Protein AF-A0A2D6X0J4-F1 (afdb_monomer_lite)

Structure (mmCIF, N/CA/C/O backbone):
data_AF-A0A2D6X0J4-F1
#
_entry.id   AF-A0A2D6X0J4-F1
#
loop_
_atom_site.group_PDB
_atom_site.id
_atom_site.type_symbol
_atom_site.label_atom_id
_atom_site.label_alt_id
_atom_site.label_comp_id
_atom_site.label_asym_id
_atom_site.label_entity_id
_atom_site.label_seq_id
_atom_site.pdbx_PDB_ins_code
_atom_site.Cartn_x
_atom_site.Cartn_y
_atom_site.Cartn_z
_atom_site.occupancy
_atom_site.B_iso_or_equiv
_atom_site.auth_seq_id
_atom_site.auth_comp_id
_atom_site.auth_asym_id
_atom_site.auth_atom_id
_atom_site.pdbx_PDB_model_num
ATOM 1 N N . MET A 1 1 ? -13.856 6.963 17.339 1.00 71.69 1 MET A N 1
ATOM 2 C CA . MET A 1 1 ? -13.676 5.967 16.258 1.00 71.69 1 MET A CA 1
ATOM 3 C C . MET A 1 1 ? -12.193 5.810 15.985 1.00 71.69 1 MET A C 1
ATOM 5 O O . MET A 1 1 ? -11.555 6.848 15.819 1.00 71.69 1 MET A O 1
ATOM 9 N N . PRO A 1 2 ? -11.668 4.577 15.932 1.00 86.25 2 PRO A N 1
ATOM 10 C CA . PRO A 1 2 ? -10.314 4.306 15.460 1.00 86.25 2 PRO A CA 1
ATOM 11 C C . PRO A 1 2 ? -10.146 4.855 14.044 1.00 86.25 2 PRO A C 1
ATOM 13 O O . PRO A 1 2 ? -11.038 4.702 13.207 1.00 86.25 2 PRO A O 1
ATOM 16 N N . LYS A 1 3 ? -9.053 5.578 13.793 1.00 91.75 3 LYS A N 1
ATOM 17 C CA . LYS A 1 3 ? -8.768 6.182 12.487 1.00 91.75 3 LYS A CA 1
ATOM 18 C C . LYS A 1 3 ? -7.277 6.141 12.223 1.00 91.75 3 LYS A C 1
ATOM 20 O O . LYS A 1 3 ? -6.476 6.435 13.105 1.00 91.75 3 LYS A O 1
ATOM 25 N N . PHE A 1 4 ? -6.919 5.871 10.975 1.00 97.50 4 PHE A N 1
ATOM 26 C CA . PHE A 1 4 ? -5.534 5.938 10.546 1.00 97.50 4 PHE A CA 1
ATOM 27 C C . PHE A 1 4 ? -4.975 7.363 10.685 1.00 97.50 4 PHE A C 1
ATOM 29 O O . PHE A 1 4 ? -5.611 8.361 10.315 1.00 97.50 4 PHE A O 1
ATOM 36 N N . GLY A 1 5 ? -3.729 7.448 11.154 1.00 97.38 5 GLY A N 1
ATOM 37 C CA . GLY A 1 5 ? -2.945 8.681 11.137 1.00 97.38 5 GLY A CA 1
ATOM 38 C C . GLY A 1 5 ? -2.731 9.227 9.717 1.00 97.38 5 GLY A C 1
ATOM 39 O O . GLY A 1 5 ? -3.021 8.572 8.714 1.00 97.38 5 GLY A O 1
ATOM 40 N N . LYS A 1 6 ? -2.204 10.455 9.611 1.00 97.81 6 LYS A N 1
ATOM 41 C CA . LYS A 1 6 ? -2.018 11.158 8.323 1.00 97.81 6 LYS A CA 1
ATOM 42 C C . LYS A 1 6 ? -1.203 10.340 7.313 1.00 97.81 6 LYS A C 1
ATOM 44 O O . LYS A 1 6 ? -1.582 10.286 6.147 1.00 97.81 6 LYS A O 1
ATOM 49 N N . THR A 1 7 ? -0.117 9.707 7.754 1.00 97.88 7 THR A N 1
ATOM 50 C CA . THR A 1 7 ? 0.754 8.887 6.896 1.00 97.88 7 THR A CA 1
ATOM 51 C C . THR A 1 7 ? 0.045 7.624 6.419 1.00 97.88 7 THR A C 1
ATOM 53 O O . THR A 1 7 ? -0.052 7.411 5.215 1.00 97.88 7 THR A O 1
ATOM 56 N N . SER A 1 8 ? -0.547 6.854 7.336 1.00 98.06 8 SER A N 1
ATOM 57 C CA . SER A 1 8 ? -1.289 5.636 6.994 1.00 98.06 8 SER A CA 1
ATOM 58 C C . SER A 1 8 ? -2.447 5.913 6.028 1.00 98.06 8 SER A C 1
ATOM 60 O O . SER A 1 8 ? -2.625 5.174 5.066 1.00 98.06 8 SER A O 1
ATOM 62 N N . ARG A 1 9 ? -3.179 7.026 6.199 1.00 97.69 9 ARG A N 1
ATOM 63 C CA . ARG A 1 9 ? -4.229 7.442 5.249 1.00 97.69 9 ARG A CA 1
ATOM 64 C C . ARG A 1 9 ? -3.686 7.764 3.861 1.00 97.69 9 ARG A C 1
ATOM 66 O O . ARG A 1 9 ? -4.298 7.372 2.876 1.00 97.69 9 ARG A O 1
ATOM 73 N N . LYS A 1 10 ? -2.553 8.469 3.773 1.00 98.19 10 LYS A N 1
ATOM 74 C CA . LYS A 1 10 ? -1.908 8.772 2.485 1.00 98.19 10 LYS A CA 1
ATOM 75 C C . LYS A 1 10 ? -1.456 7.503 1.772 1.00 98.19 10 LYS A C 1
ATOM 77 O O . LYS A 1 10 ? -1.665 7.394 0.573 1.00 98.19 10 LYS A O 1
ATOM 82 N N . ASN A 1 11 ? -0.876 6.557 2.507 1.00 98.25 11 ASN A N 1
ATOM 83 C CA . ASN A 1 11 ? -0.465 5.273 1.952 1.00 98.25 11 ASN A CA 1
ATOM 84 C C . ASN A 1 11 ? -1.683 4.476 1.469 1.00 98.25 11 ASN A C 1
ATOM 86 O O . ASN A 1 11 ? -1.716 4.066 0.313 1.00 98.25 11 ASN A O 1
ATOM 90 N N . LEU A 1 12 ? -2.718 4.339 2.304 1.00 98.25 12 LEU A N 1
ATOM 91 C CA . LEU A 1 12 ? -3.929 3.594 1.955 1.00 98.25 12 LEU A CA 1
ATOM 92 C C . LEU A 1 12 ? -4.637 4.171 0.723 1.00 98.25 12 LEU A C 1
ATOM 94 O O . LEU A 1 12 ? -5.080 3.413 -0.131 1.00 98.25 12 LEU A O 1
ATOM 98 N N . ALA A 1 13 ? -4.671 5.498 0.579 1.00 98.06 13 ALA A N 1
ATOM 99 C CA . ALA A 1 13 ? -5.285 6.171 -0.567 1.00 98.06 13 ALA A CA 1
ATOM 100 C C . ALA A 1 13 ? -4.641 5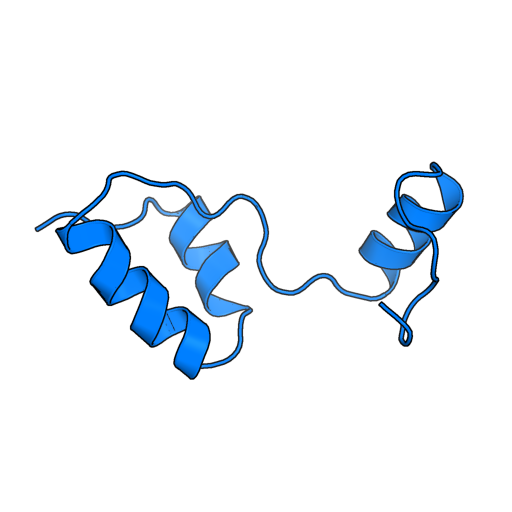.823 -1.924 1.00 98.06 13 ALA A C 1
ATOM 102 O O . ALA A 1 13 ? -5.243 6.080 -2.962 1.00 98.06 13 ALA A O 1
ATOM 103 N N . THR A 1 14 ? -3.432 5.252 -1.935 1.00 97.88 14 THR A N 1
ATOM 104 C CA . THR A 1 14 ? -2.783 4.789 -3.173 1.00 97.88 14 THR A CA 1
ATOM 105 C C . THR A 1 14 ? -3.205 3.376 -3.590 1.00 97.88 14 THR A C 1
ATOM 107 O O . THR A 1 14 ? -2.895 2.963 -4.703 1.00 97.88 14 THR A O 1
ATOM 110 N N . CYS A 1 15 ? -3.887 2.628 -2.720 1.00 97.81 15 CYS A N 1
ATOM 111 C CA . CYS A 1 15 ? -4.324 1.256 -2.978 1.00 97.81 15 CYS A CA 1
ATOM 112 C C . CYS A 1 15 ? -5.641 1.202 -3.769 1.00 97.81 15 CYS A C 1
ATOM 114 O O . CYS A 1 15 ? -6.359 2.197 -3.872 1.00 97.81 15 CYS A O 1
ATOM 116 N N . HIS A 1 16 ? -6.002 0.014 -4.265 1.00 97.94 16 HIS A N 1
ATOM 117 C CA . HIS A 1 16 ? -7.323 -0.233 -4.852 1.00 97.94 16 HIS A CA 1
ATOM 118 C C . HIS A 1 16 ? -8.454 0.052 -3.850 1.00 97.94 16 HIS A C 1
ATOM 120 O O . HIS A 1 16 ? -8.272 -0.130 -2.644 1.00 97.94 16 HIS A O 1
ATOM 126 N N . LYS A 1 17 ? -9.626 0.464 -4.348 1.00 98.25 17 LYS A N 1
ATOM 127 C CA . LYS A 1 17 ? -10.779 0.863 -3.527 1.00 98.25 17 LYS A CA 1
ATOM 128 C C . LYS A 1 17 ? -11.184 -0.216 -2.515 1.00 98.25 17 LYS A C 1
ATOM 130 O O . LYS A 1 17 ? -11.350 0.104 -1.343 1.00 98.25 17 LYS A O 1
ATOM 135 N N . ASP A 1 18 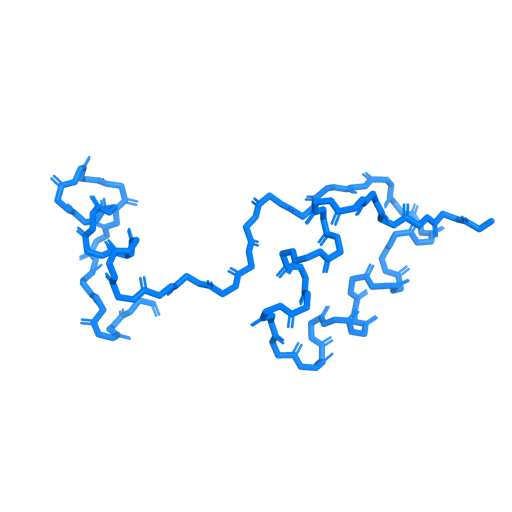? -11.201 -1.479 -2.928 1.00 98.44 18 ASP A N 1
ATOM 136 C CA . ASP A 1 18 ? -11.564 -2.597 -2.044 1.00 98.44 18 ASP A CA 1
ATOM 137 C C . ASP A 1 18 ? -10.612 -2.740 -0.849 1.00 98.44 18 ASP A C 1
ATOM 139 O O . ASP A 1 18 ? -11.045 -3.001 0.270 1.00 98.44 18 ASP A O 1
ATOM 143 N N . LEU A 1 19 ? -9.309 -2.504 -1.052 1.00 98.06 19 LEU A N 1
ATOM 144 C CA . LEU A 1 19 ? -8.332 -2.509 0.040 1.00 98.06 19 LEU A CA 1
ATOM 145 C C . LEU A 1 19 ? -8.541 -1.317 0.974 1.00 98.06 19 LEU A C 1
ATOM 147 O O . LEU A 1 19 ? -8.391 -1.450 2.187 1.00 98.06 19 LEU A O 1
ATOM 151 N N . GLN A 1 20 ? -8.898 -0.152 0.428 1.00 98.38 20 GLN A N 1
ATOM 152 C CA . GLN A 1 20 ? -9.236 1.012 1.245 1.00 98.38 20 GLN A CA 1
ATOM 153 C C . GLN A 1 20 ? -10.443 0.716 2.137 1.00 98.38 20 GLN A C 1
ATOM 155 O O . GLN A 1 20 ? -10.405 1.021 3.328 1.00 98.38 20 GLN A O 1
ATOM 160 N N . ASP A 1 21 ? -11.488 0.103 1.586 1.00 98.19 21 ASP A N 1
ATOM 161 C CA . ASP A 1 21 ? -12.703 -0.237 2.329 1.00 98.19 21 ASP A CA 1
ATOM 162 C C . ASP A 1 21 ? -12.434 -1.308 3.385 1.00 98.19 21 ASP A C 1
ATOM 164 O O . ASP A 1 21 ? -12.788 -1.118 4.550 1.00 98.19 21 ASP A O 1
ATOM 168 N N . LEU A 1 22 ? -11.695 -2.359 3.021 1.00 98.19 22 LEU A N 1
ATOM 169 C CA . LEU A 1 22 ? -11.279 -3.409 3.944 1.00 98.19 22 LEU A CA 1
ATOM 170 C C . LEU A 1 22 ? -10.500 -2.844 5.137 1.00 98.19 22 LEU A C 1
ATOM 172 O O . LEU A 1 22 ? -10.862 -3.094 6.282 1.00 98.19 22 LEU A O 1
ATOM 176 N N . PHE A 1 23 ? -9.444 -2.060 4.907 1.00 98.06 23 PHE A N 1
ATOM 177 C CA . PHE A 1 23 ? -8.608 -1.579 6.012 1.00 98.06 23 PHE A CA 1
ATOM 178 C C . PHE A 1 23 ? -9.303 -0.521 6.880 1.00 98.06 23 PHE A C 1
ATOM 180 O O . PHE A 1 23 ? -9.014 -0.430 8.075 1.00 98.06 23 PHE A O 1
ATOM 187 N N . ASN A 1 24 ? -10.245 0.247 6.322 1.00 97.25 24 ASN A N 1
ATOM 188 C CA . ASN A 1 24 ? -11.101 1.133 7.118 1.00 97.25 24 ASN A CA 1
ATOM 189 C C . ASN A 1 24 ? -12.088 0.358 8.010 1.00 97.25 24 ASN A C 1
ATOM 191 O O . ASN A 1 24 ? -12.533 0.903 9.022 1.00 97.25 24 ASN A O 1
ATOM 195 N N . GLU A 1 25 ? -12.416 -0.890 7.671 1.00 97.56 25 GLU A N 1
ATOM 196 C CA . GLU A 1 25 ? -13.141 -1.799 8.560 1.00 97.56 25 GLU A CA 1
ATOM 197 C C . GLU A 1 25 ? -12.202 -2.442 9.589 1.00 97.56 25 GLU A C 1
ATOM 199 O O . GLU A 1 25 ? -12.481 -2.377 10.783 1.00 97.56 25 GLU A O 1
ATOM 204 N N . VAL A 1 26 ? -11.049 -2.973 9.163 1.00 97.88 26 VAL A N 1
ATOM 205 C CA . VAL A 1 26 ? -10.070 -3.655 10.038 1.00 97.88 26 VAL A CA 1
ATOM 206 C C . VAL A 1 26 ? -9.669 -2.801 11.238 1.00 97.88 26 VAL A C 1
ATOM 208 O O . VAL A 1 26 ? -9.652 -3.299 12.362 1.00 97.88 26 VAL A O 1
ATOM 211 N N . ILE A 1 27 ? -9.403 -1.507 11.032 1.00 97.38 27 ILE A N 1
ATOM 212 C CA . ILE A 1 27 ? -8.961 -0.615 12.115 1.00 97.38 27 ILE A CA 1
ATOM 213 C C . ILE A 1 27 ? -9.995 -0.461 13.242 1.00 97.38 27 ILE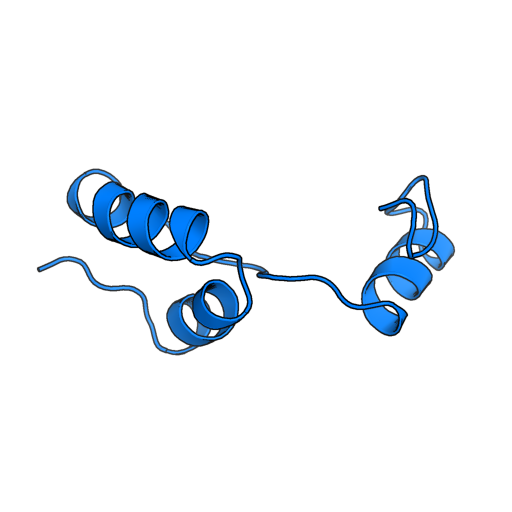 A C 1
ATOM 215 O O . ILE A 1 27 ? -9.653 -0.063 14.353 1.00 97.38 27 ILE A O 1
ATOM 219 N N . LYS A 1 28 ? -11.272 -0.774 12.988 1.00 96.50 28 LYS A N 1
ATOM 220 C CA . LYS A 1 28 ? -12.313 -0.760 14.025 1.00 96.50 28 LYS A CA 1
ATOM 221 C C . LYS A 1 28 ? -12.135 -1.895 15.034 1.00 96.50 28 LYS A C 1
ATOM 223 O O . LYS A 1 28 ? -12.588 -1.749 16.166 1.00 96.50 28 LYS A O 1
ATOM 228 N N . HIS A 1 29 ? -11.476 -2.980 14.623 1.00 97.44 29 HIS A N 1
ATOM 229 C CA . HIS A 1 29 ? -11.318 -4.215 15.393 1.00 97.44 29 HIS A CA 1
ATOM 230 C C . HIS A 1 29 ? -9.885 -4.419 15.896 1.00 97.44 29 HIS A C 1
ATOM 232 O O . HIS A 1 29 ? -9.695 -4.973 16.974 1.00 97.44 29 HIS A O 1
ATOM 238 N N . VAL A 1 30 ? -8.876 -3.972 15.137 1.00 96.75 30 VAL A N 1
ATOM 239 C CA . VAL A 1 30 ? -7.453 -4.165 15.460 1.00 96.75 30 VAL A CA 1
ATOM 240 C C . VAL A 1 30 ? -6.654 -2.902 15.154 1.00 96.75 30 VAL A C 1
ATOM 242 O O . VAL A 1 30 ? -6.707 -2.374 14.041 1.00 96.75 30 VAL A O 1
ATOM 245 N N . ASP A 1 31 ? -5.862 -2.444 16.127 1.00 96.00 31 ASP A N 1
ATOM 246 C CA . ASP A 1 31 ? -4.931 -1.338 15.910 1.00 96.00 31 ASP A CA 1
ATOM 247 C C . ASP A 1 31 ? -3.782 -1.774 14.992 1.00 96.00 31 ASP A C 1
ATOM 249 O O . ASP A 1 31 ? -3.067 -2.743 15.257 1.00 96.00 31 ASP A O 1
ATOM 253 N N . CYS A 1 32 ? -3.628 -1.076 13.871 1.00 96.88 32 CYS A N 1
ATOM 254 C CA . CYS A 1 32 ? -2.631 -1.384 12.856 1.00 96.88 32 CYS A CA 1
ATOM 255 C C . CYS A 1 32 ? -2.195 -0.120 12.105 1.00 96.88 32 CYS A C 1
ATOM 257 O O . CYS A 1 32 ? -2.851 0.923 12.125 1.00 96.88 32 CYS A O 1
ATOM 259 N N . SER A 1 33 ? -1.060 -0.207 11.411 1.00 97.81 33 SER A N 1
ATOM 260 C CA . SER A 1 33 ? -0.492 0.898 10.634 1.00 97.81 33 SER A CA 1
ATOM 261 C C . SER A 1 33 ? -0.258 0.502 9.180 1.00 97.81 33 SER A C 1
ATOM 263 O O . SER A 1 33 ? 0.250 -0.578 8.895 1.00 97.81 33 SER A O 1
ATOM 265 N N . ILE A 1 34 ? -0.576 1.410 8.252 1.00 98.06 34 ILE A N 1
ATOM 266 C CA . ILE A 1 34 ? -0.337 1.215 6.818 1.00 98.06 34 ILE A CA 1
ATOM 267 C C . ILE A 1 34 ? 1.057 1.755 6.482 1.00 98.06 34 ILE A C 1
ATOM 269 O O . ILE A 1 34 ? 1.237 2.963 6.303 1.00 98.06 34 ILE A O 1
ATOM 273 N N . LEU A 1 35 ? 2.052 0.867 6.423 1.00 97.25 35 LEU A N 1
ATOM 274 C CA . LEU A 1 35 ? 3.462 1.232 6.219 1.00 97.25 35 LEU A CA 1
ATOM 275 C C . LEU A 1 35 ? 3.776 1.646 4.774 1.00 97.25 35 LEU A C 1
ATOM 277 O O . LEU A 1 35 ? 4.541 2.583 4.547 1.00 97.25 35 LEU A O 1
ATOM 281 N N . GLU A 1 36 ? 3.162 0.982 3.799 1.00 95.69 36 GLU A N 1
ATOM 282 C CA . GLU A 1 36 ? 3.296 1.265 2.371 1.00 95.69 36 GLU A CA 1
ATOM 283 C C . GLU A 1 36 ? 1.960 0.953 1.680 1.00 95.69 36 GLU A C 1
ATOM 285 O O . GLU A 1 36 ? 1.231 0.067 2.121 1.00 95.69 36 GLU A O 1
ATOM 290 N N . GLY A 1 37 ? 1.617 1.722 0.646 1.00 96.31 37 GLY A N 1
ATOM 291 C CA . GLY A 1 37 ? 0.464 1.452 -0.215 1.00 96.31 37 GLY A CA 1
ATOM 292 C C . GLY A 1 37 ? 0.901 0.846 -1.549 1.00 96.31 37 GLY A C 1
ATOM 293 O O . GLY A 1 37 ? 1.692 -0.093 -1.583 1.00 96.31 37 GLY A O 1
ATOM 294 N N . HIS A 1 38 ? 0.445 1.412 -2.666 1.00 95.00 38 HIS A N 1
ATOM 295 C CA . HIS A 1 38 ? 0.885 0.998 -3.995 1.00 95.00 38 HIS A CA 1
ATOM 296 C C . HIS A 1 38 ? 2.361 1.346 -4.238 1.00 95.00 38 HIS A C 1
ATOM 298 O O . HIS A 1 38 ? 2.787 2.504 -4.146 1.00 95.00 38 HIS A O 1
ATOM 304 N N . ARG A 1 39 ? 3.154 0.335 -4.602 1.00 94.00 39 ARG A N 1
ATOM 305 C CA . ARG A 1 39 ? 4.584 0.480 -4.875 1.00 94.00 39 ARG A CA 1
ATOM 306 C C . ARG A 1 39 ? 4.840 0.663 -6.373 1.00 94.00 39 ARG A C 1
ATOM 308 O O . ARG A 1 39 ? 4.723 -0.264 -7.159 1.00 94.00 39 ARG A O 1
ATOM 315 N N . GLY A 1 40 ? 5.253 1.867 -6.770 1.00 94.94 40 GLY A N 1
ATOM 316 C CA . GLY A 1 40 ? 5.579 2.171 -8.170 1.00 94.94 40 GLY A CA 1
ATOM 317 C C . GLY A 1 40 ? 6.946 1.648 -8.646 1.00 94.94 40 GLY A C 1
ATOM 318 O O . GLY A 1 40 ? 7.821 1.310 -7.843 1.00 94.94 40 GLY A O 1
ATOM 319 N N . LYS A 1 41 ? 7.170 1.697 -9.971 1.00 96.56 41 LYS A N 1
ATOM 320 C CA . LYS A 1 41 ? 8.374 1.211 -10.684 1.00 96.56 41 LYS A CA 1
ATOM 321 C C . LYS A 1 41 ? 9.703 1.535 -10.000 1.00 96.56 41 LYS A C 1
ATOM 323 O O . LYS A 1 41 ? 10.506 0.638 -9.769 1.00 96.56 41 LYS A O 1
ATOM 328 N N . LYS A 1 42 ? 9.944 2.806 -9.648 1.00 96.88 42 LYS A N 1
ATOM 329 C CA . LYS A 1 42 ? 11.212 3.241 -9.028 1.00 96.88 42 LYS A CA 1
ATOM 330 C C . LYS A 1 42 ? 11.483 2.516 -7.707 1.00 96.88 42 LYS A C 1
ATOM 332 O O . LYS A 1 42 ? 12.606 2.098 -7.456 1.00 96.88 42 LYS A O 1
ATOM 337 N N . ARG A 1 43 ? 10.458 2.382 -6.862 1.00 95.75 43 ARG A N 1
ATOM 338 C CA . ARG A 1 43 ? 10.567 1.742 -5.544 1.00 95.75 43 ARG A CA 1
ATOM 339 C C . ARG A 1 43 ? 10.718 0.230 -5.678 1.00 95.75 43 ARG A C 1
ATOM 341 O O . ARG A 1 43 ? 11.579 -0.327 -5.012 1.00 95.75 43 ARG A O 1
ATOM 348 N N . GLN A 1 44 ? 9.940 -0.400 -6.559 1.00 97.69 44 GLN A N 1
ATOM 349 C CA . GLN A 1 44 ? 10.031 -1.841 -6.808 1.00 97.69 44 GLN A CA 1
ATOM 350 C C . GLN A 1 44 ? 11.391 -2.229 -7.399 1.00 97.69 44 GLN A C 1
ATOM 352 O O . GLN A 1 44 ? 1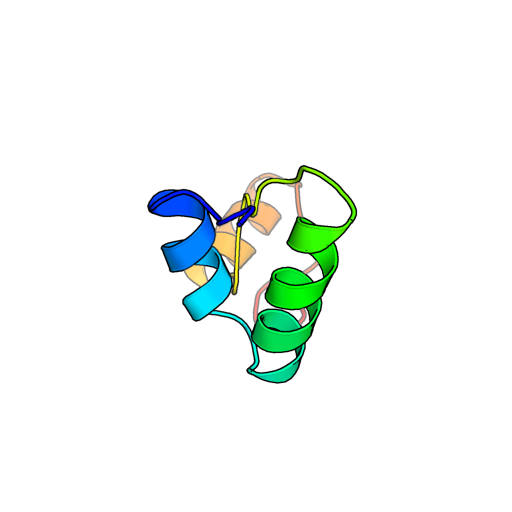2.031 -3.146 -6.898 1.00 97.69 44 GLN A O 1
ATOM 357 N N . ASN A 1 45 ? 11.887 -1.488 -8.395 1.00 97.75 45 ASN A N 1
ATOM 358 C CA . ASN A 1 45 ? 13.204 -1.752 -8.975 1.00 97.75 45 ASN A CA 1
ATOM 359 C C . ASN A 1 45 ? 14.327 -1.507 -7.966 1.00 97.75 45 ASN A C 1
ATOM 361 O O . ASN A 1 45 ? 15.213 -2.341 -7.868 1.00 97.75 45 ASN A O 1
ATOM 365 N N . LYS A 1 46 ? 14.245 -0.446 -7.150 1.00 97.56 46 LYS A N 1
ATOM 366 C CA . LYS A 1 46 ? 15.194 -0.242 -6.048 1.00 97.56 46 LYS A CA 1
ATOM 367 C C . LYS A 1 46 ? 15.175 -1.414 -5.058 1.00 97.56 46 LYS A C 1
ATOM 369 O O . LYS A 1 46 ? 16.231 -1.860 -4.638 1.00 97.56 46 LYS A O 1
ATOM 374 N N . ALA A 1 47 ? 13.996 -1.927 -4.697 1.00 96.69 47 ALA A N 1
ATOM 375 C CA . ALA A 1 47 ? 13.888 -3.089 -3.817 1.00 96.69 47 ALA A CA 1
ATOM 376 C C . ALA A 1 47 ? 14.498 -4.348 -4.451 1.00 96.69 47 ALA A C 1
ATOM 378 O O . ALA A 1 47 ? 15.143 -5.119 -3.752 1.00 96.69 47 ALA A O 1
ATOM 379 N N . TYR A 1 48 ? 14.336 -4.536 -5.762 1.00 97.88 48 TYR A N 1
ATOM 380 C CA . TYR A 1 48 ? 15.003 -5.605 -6.503 1.00 97.88 48 TYR A CA 1
ATOM 381 C C . TYR A 1 48 ? 16.529 -5.445 -6.490 1.00 97.88 48 TYR A C 1
ATOM 383 O O . TYR A 1 48 ? 17.238 -6.384 -6.148 1.00 97.88 48 TYR A O 1
ATOM 391 N N . ASP A 1 49 ? 17.031 -4.245 -6.797 1.00 97.94 49 ASP A N 1
ATOM 392 C CA . ASP A 1 49 ? 18.468 -3.941 -6.823 1.00 97.94 49 ASP A CA 1
ATOM 393 C C . ASP A 1 49 ? 19.115 -4.112 -5.433 1.00 97.94 49 ASP A C 1
ATOM 395 O O . ASP A 1 49 ? 20.263 -4.527 -5.326 1.00 97.94 49 ASP A O 1
ATOM 399 N N . GLU A 1 50 ? 18.364 -3.847 -4.358 1.00 97.88 50 GLU A N 1
ATOM 400 C CA . GLU A 1 50 ? 18.773 -4.085 -2.966 1.00 97.88 50 GLU A CA 1
ATOM 401 C C . GLU A 1 50 ? 18.590 -5.548 -2.502 1.00 97.88 50 GLU A C 1
ATOM 403 O O . GLU A 1 50 ? 18.814 -5.843 -1.328 1.00 97.88 50 GLU A O 1
ATOM 408 N N . GLY A 1 51 ? 18.137 -6.463 -3.367 1.00 97.75 51 GLY A N 1
ATOM 409 C CA . GLY A 1 51 ? 17.893 -7.874 -3.026 1.00 97.75 51 GLY A CA 1
ATOM 410 C C . GLY A 1 51 ? 16.665 -8.125 -2.138 1.00 97.75 51 GLY A C 1
ATOM 411 O O . GLY A 1 51 ? 16.491 -9.219 -1.608 1.00 97.75 51 GLY A O 1
ATOM 412 N N . LYS A 1 52 ? 15.794 -7.124 -1.966 1.00 96.44 52 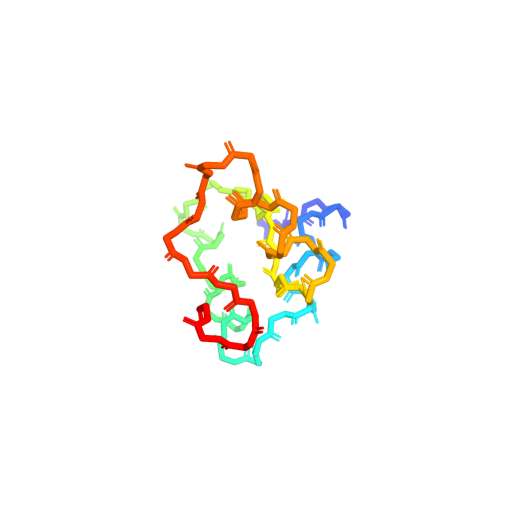LYS A N 1
ATOM 413 C CA . LYS A 1 52 ? 14.559 -7.174 -1.155 1.00 96.44 52 LYS A CA 1
ATOM 414 C C . LYS A 1 52 ? 13.322 -7.591 -1.955 1.00 96.44 52 LYS A C 1
ATOM 416 O O . LYS A 1 52 ? 12.252 -7.766 -1.380 1.00 96.44 52 LYS A O 1
ATOM 421 N N . SER A 1 53 ? 13.451 -7.720 -3.272 1.00 96.81 53 SER A N 1
ATOM 422 C CA . SER A 1 53 ? 12.425 -8.249 -4.169 1.00 96.81 53 SER A CA 1
ATOM 423 C C . SER A 1 53 ? 13.047 -9.254 -5.132 1.00 96.81 53 SER A C 1
ATOM 425 O O . SER A 1 53 ? 14.194 -9.095 -5.538 1.00 96.81 53 SER A O 1
ATOM 427 N N . LYS A 1 54 ? 12.270 -10.268 -5.525 1.00 97.56 54 LYS A N 1
ATOM 428 C CA . LYS A 1 54 ? 12.671 -11.283 -6.515 1.00 97.56 54 LYS A CA 1
ATOM 429 C C . LYS A 1 54 ? 12.365 -10.879 -7.958 1.00 97.56 54 LYS A C 1
ATOM 431 O O . LYS A 1 54 ? 12.805 -11.554 -8.879 1.00 97.56 54 LYS A O 1
ATOM 436 N N . VAL A 1 55 ? 11.597 -9.808 -8.151 1.00 97.12 55 VAL A N 1
ATOM 437 C CA . VAL A 1 55 ? 11.061 -9.370 -9.448 1.00 97.12 55 VAL A CA 1
ATOM 438 C C . VAL A 1 55 ? 11.141 -7.850 -9.590 1.00 97.12 55 VAL A C 1
ATOM 440 O O . VAL A 1 55 ? 11.012 -7.106 -8.607 1.00 97.12 55 VAL A O 1
ATOM 443 N N . ARG A 1 56 ? 11.367 -7.382 -10.821 1.00 97.12 56 ARG A N 1
ATOM 444 C CA . ARG A 1 56 ? 11.292 -5.961 -11.190 1.00 97.12 56 ARG A CA 1
ATOM 445 C C . ARG A 1 56 ? 9.848 -5.592 -11.532 1.00 97.12 56 ARG A C 1
ATOM 447 O O . ARG A 1 56 ? 9.018 -6.451 -11.774 1.00 97.12 56 ARG A O 1
ATOM 454 N N . PHE A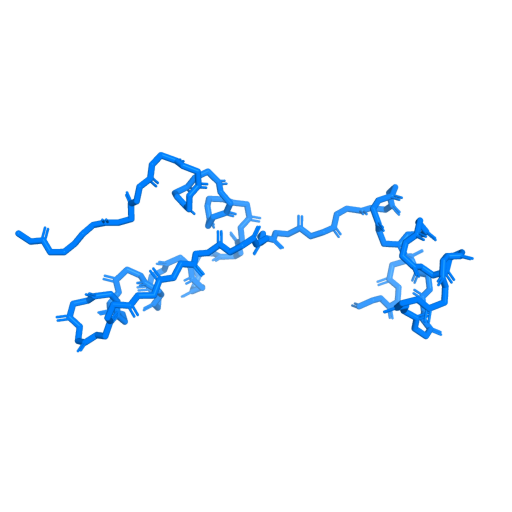 1 57 ? 9.545 -4.299 -11.558 1.00 96.38 57 PHE A N 1
ATOM 455 C CA . PHE A 1 57 ? 8.260 -3.825 -12.075 1.00 96.38 57 PHE A CA 1
ATOM 456 C C . PHE A 1 57 ? 8.169 -4.064 -13.599 1.00 96.38 57 PHE A C 1
ATOM 458 O O . PHE A 1 57 ? 9.151 -3.748 -14.282 1.00 96.38 57 PHE A O 1
ATOM 465 N N . PRO A 1 58 ? 7.012 -4.486 -14.152 1.00 95.12 58 PRO A N 1
ATOM 466 C CA . PRO A 1 58 ? 5.695 -4.597 -13.509 1.00 95.12 58 PRO A CA 1
ATOM 467 C C . PRO A 1 58 ? 5.378 -5.964 -12.889 1.00 95.12 58 PRO A C 1
ATOM 469 O O . PRO A 1 58 ? 4.283 -6.127 -12.369 1.00 95.12 58 PRO A O 1
ATOM 472 N N . ASP A 1 59 ? 6.311 -6.910 -12.890 1.00 93.19 59 ASP A N 1
ATOM 473 C CA . ASP A 1 59 ? 6.076 -8.308 -12.491 1.00 93.19 59 ASP A CA 1
ATOM 474 C C . ASP A 1 59 ? 6.018 -8.518 -10.963 1.00 93.19 59 ASP A C 1
ATOM 476 O O . ASP A 1 59 ? 6.295 -9.613 -10.475 1.00 93.19 59 ASP A O 1
ATOM 480 N N . GLY A 1 60 ? 5.749 -7.442 -10.212 1.00 79.38 60 GLY A N 1
ATOM 481 C CA . GLY A 1 60 ? 5.785 -7.365 -8.749 1.00 79.38 60 GLY A CA 1
ATOM 482 C C . GLY A 1 60 ? 4.475 -7.686 -8.058 1.00 79.38 60 GLY A C 1
ATOM 483 O O . GLY A 1 60 ? 3.407 -7.482 -8.670 1.00 79.38 60 GLY A O 1
#

Foldseek 3Di:
DQDADPVQVVQLVQADPVSVVVVVVVRVPDPDGRPHHDDDQVRQVVCVVVVNDPDGPPVD

pLDDT: mean 96.2, std 4.33, range [71.69, 98.44]

Radius of gyration: 13.63 Å; chains: 1; bounding box: 32×22×30 Å

Secondary structure (DSSP, 8-state):
-----HHHHHHHTTS-HHHHHHHHHHTTTS----------HHHHHHHHHTTS-SS-TT--

Sequence (60 aa):
MPKFGKTSRKNLATCHKDLQDLFNEVIKHVDCSILEGHRGKKRQNKAYDEGKSKVRFPDG